Protein AF-A0A522A4G6-F1 (afdb_monomer)

Mean predicted aligned error: 4.57 Å

Sequence (157 aa):
MDLDTSPMSDEVCRAIAAAETGYVEAPAGCGKTESIVRTVGAFCEKPQLVLTHTHAGVDALRQRFRDRQIPARKYHVDTIAGWAWGWVRKYPINASYGGSIDIAEWNDVYGAFATLLGRDFVRQGVVNSYSGAIVDEYQDCTVPMHRMIVQLKSILP

Structure (mmCIF, N/CA/C/O backbone):
data_AF-A0A522A4G6-F1
#
_entry.id   AF-A0A522A4G6-F1
#
loop_
_atom_site.group_PDB
_atom_site.id
_atom_site.type_symbol
_atom_site.label_atom_id
_atom_site.label_alt_id
_atom_site.label_comp_id
_atom_site.label_asym_id
_atom_site.label_entity_id
_atom_site.label_seq_id
_atom_site.pdbx_PDB_ins_code
_atom_site.Cartn_x
_atom_site.Cartn_y
_atom_site.Cartn_z
_atom_site.occupancy
_atom_site.B_iso_or_equiv
_atom_site.auth_seq_id
_atom_site.auth_comp_id
_atom_site.auth_asym_id
_atom_site.auth_atom_id
_atom_site.pdbx_PDB_model_num
ATOM 1 N N . MET A 1 1 ? -24.337 29.236 3.733 1.00 35.47 1 MET A N 1
ATOM 2 C CA . MET A 1 1 ? -24.095 28.166 2.744 1.00 35.47 1 MET A CA 1
ATOM 3 C C . MET A 1 1 ? -22.997 27.330 3.357 1.00 35.47 1 MET A C 1
ATOM 5 O O . MET A 1 1 ? -21.826 27.557 3.087 1.00 35.47 1 MET A O 1
ATOM 9 N N . ASP A 1 2 ? -23.388 26.515 4.330 1.00 34.28 2 ASP A N 1
ATOM 10 C CA . ASP A 1 2 ? -22.452 25.722 5.112 1.00 34.28 2 ASP A CA 1
ATOM 11 C C . ASP A 1 2 ? -22.050 24.527 4.258 1.00 34.28 2 ASP A C 1
ATOM 13 O O . ASP A 1 2 ? -22.884 23.701 3.889 1.00 34.28 2 ASP A O 1
ATOM 17 N N . LEU A 1 3 ? -20.780 24.506 3.860 1.00 37.38 3 LEU A N 1
ATOM 18 C CA . LEU A 1 3 ? -20.152 23.305 3.339 1.00 37.38 3 LEU A CA 1
ATOM 19 C C . LEU A 1 3 ? -20.201 22.292 4.478 1.00 37.38 3 LEU A C 1
ATOM 21 O O . LEU A 1 3 ? -19.604 22.517 5.528 1.00 37.38 3 LEU A O 1
ATOM 25 N N . ASP A 1 4 ? -20.970 21.230 4.279 1.00 39.84 4 ASP A N 1
ATOM 26 C CA . ASP A 1 4 ? -21.072 20.097 5.184 1.00 39.84 4 ASP A CA 1
ATOM 27 C C . ASP A 1 4 ? -19.678 19.472 5.369 1.00 39.84 4 ASP A C 1
ATOM 29 O O . ASP A 1 4 ? -19.219 18.652 4.578 1.00 39.84 4 ASP A O 1
ATOM 33 N N . THR A 1 5 ? -18.953 19.933 6.389 1.00 43.25 5 THR A N 1
ATOM 34 C CA . THR A 1 5 ? -17.689 19.352 6.851 1.00 43.25 5 THR A CA 1
ATOM 35 C C . THR A 1 5 ? -17.943 18.310 7.937 1.00 43.25 5 THR A C 1
ATOM 37 O O . THR A 1 5 ? -17.137 18.174 8.862 1.00 43.25 5 THR A O 1
ATOM 40 N N . SER A 1 6 ? -19.074 17.599 7.883 1.00 50.06 6 SER A N 1
ATOM 41 C CA . SER A 1 6 ? -19.282 16.444 8.745 1.00 50.06 6 SER A CA 1
ATOM 42 C C . SER A 1 6 ? -18.186 15.408 8.456 1.00 50.06 6 SER A C 1
ATOM 44 O O . SER A 1 6 ? -17.941 15.081 7.289 1.00 50.06 6 SER A O 1
ATOM 46 N N . PRO A 1 7 ? -17.464 14.912 9.478 1.00 57.03 7 PRO A N 1
ATOM 47 C CA . PRO A 1 7 ? -16.511 13.831 9.284 1.00 57.03 7 PRO A CA 1
ATOM 48 C C . PRO A 1 7 ? -17.228 12.647 8.631 1.00 57.03 7 PRO A C 1
ATOM 50 O O . PRO A 1 7 ? -18.349 12.311 9.015 1.00 57.03 7 PRO A O 1
ATOM 53 N N . MET A 1 8 ? -16.574 12.027 7.646 1.00 67.62 8 MET A N 1
ATOM 54 C CA . MET A 1 8 ? -17.100 10.863 6.932 1.00 67.62 8 MET A CA 1
ATOM 55 C C . MET A 1 8 ? -17.718 9.854 7.916 1.00 67.62 8 MET A C 1
ATOM 57 O O . MET A 1 8 ? -17.074 9.464 8.896 1.00 67.62 8 MET A O 1
ATOM 61 N N . SER A 1 9 ? -18.973 9.463 7.678 1.00 81.88 9 SER A N 1
ATOM 62 C CA . SER A 1 9 ? -19.757 8.706 8.657 1.00 81.88 9 SER A CA 1
ATOM 63 C C . SER A 1 9 ? -19.192 7.301 8.914 1.00 81.88 9 SER A C 1
ATOM 65 O O . SER A 1 9 ? -18.497 6.705 8.084 1.00 81.88 9 SER A O 1
ATOM 67 N N . ASP A 1 10 ? -19.533 6.726 10.071 1.00 87.50 10 ASP A N 1
ATOM 68 C CA . ASP A 1 10 ? -19.189 5.339 10.423 1.00 87.50 10 ASP A CA 1
ATOM 69 C C . ASP A 1 10 ? -19.744 4.325 9.416 1.00 87.50 10 ASP A C 1
ATOM 71 O O . ASP A 1 10 ? -19.174 3.249 9.242 1.00 87.50 10 ASP A O 1
ATOM 75 N N . GLU A 1 11 ? -20.833 4.675 8.733 1.00 88.69 11 GLU A N 1
ATOM 76 C CA . GLU A 1 11 ? -21.412 3.879 7.656 1.00 88.69 11 GLU A CA 1
ATOM 77 C C . GLU A 1 11 ? -20.454 3.768 6.468 1.00 88.69 11 GLU A C 1
ATOM 79 O O . GLU A 1 11 ? -20.200 2.659 6.000 1.00 88.69 11 GLU A O 1
ATOM 84 N N . VAL A 1 12 ? -19.835 4.878 6.048 1.00 89.56 12 VAL A N 1
ATOM 85 C CA . VAL A 1 12 ? -18.826 4.861 4.981 1.00 89.56 12 VAL A CA 1
ATOM 86 C C . VAL A 1 12 ? -17.606 4.053 5.411 1.00 89.56 12 VAL A C 1
ATOM 88 O O . VAL A 1 12 ? -17.145 3.203 4.658 1.00 89.56 12 VAL A O 1
ATOM 91 N N . CYS A 1 13 ? -17.103 4.246 6.633 1.00 93.19 13 CYS A N 1
ATOM 92 C CA . CYS A 1 13 ? -15.950 3.482 7.124 1.00 93.19 13 CYS A CA 1
ATOM 93 C C . CYS A 1 13 ? -16.235 1.970 7.172 1.00 93.19 13 CYS A C 1
ATOM 95 O O . CYS A 1 13 ? -15.386 1.153 6.820 1.00 93.19 13 CYS A O 1
ATOM 97 N N . ARG A 1 14 ? -17.449 1.584 7.578 1.00 93.88 14 ARG A N 1
ATOM 98 C CA . ARG A 1 14 ? -17.893 0.187 7.554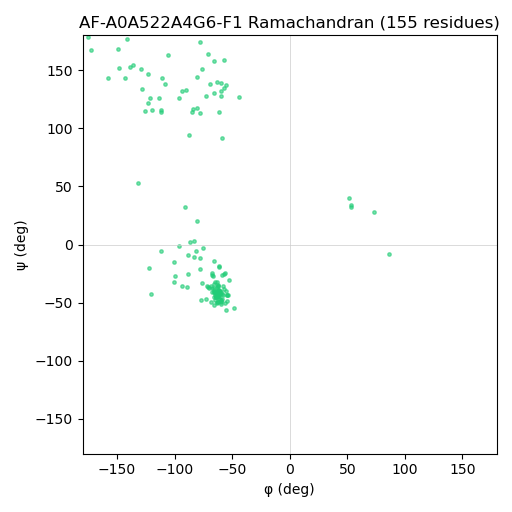 1.00 93.88 14 ARG A CA 1
ATOM 99 C C . ARG A 1 14 ? -18.007 -0.342 6.125 1.00 93.88 14 ARG A C 1
ATOM 101 O O . ARG A 1 14 ? -17.607 -1.476 5.882 1.00 93.88 14 ARG A O 1
ATOM 108 N N . ALA A 1 15 ? -18.519 0.466 5.198 1.00 93.81 15 ALA A N 1
ATOM 109 C CA . ALA A 1 15 ? -18.600 0.106 3.788 1.00 93.81 15 ALA A CA 1
ATOM 110 C C . ALA A 1 15 ? -17.205 -0.106 3.182 1.00 93.81 15 ALA A C 1
ATOM 112 O O . ALA A 1 15 ? -17.001 -1.113 2.516 1.00 93.81 15 ALA A O 1
ATOM 113 N N . ILE A 1 16 ? -16.229 0.763 3.482 1.00 93.81 16 ILE A N 1
ATOM 114 C CA . ILE A 1 16 ? -14.833 0.584 3.045 1.00 93.81 16 ILE A CA 1
ATOM 115 C C . ILE A 1 16 ? -14.274 -0.742 3.576 1.00 93.81 16 ILE A C 1
ATOM 117 O O . ILE A 1 16 ? -13.688 -1.497 2.812 1.00 93.81 16 ILE A O 1
ATOM 121 N N . ALA A 1 17 ? -14.473 -1.055 4.861 1.00 94.81 17 ALA A N 1
ATOM 122 C CA . ALA A 1 17 ? -13.947 -2.287 5.458 1.00 94.81 17 ALA A CA 1
ATOM 123 C C . ALA A 1 17 ? -14.591 -3.578 4.917 1.00 94.81 17 ALA A C 1
ATOM 125 O O . ALA A 1 17 ? -13.985 -4.642 5.021 1.00 94.81 17 ALA A O 1
ATOM 126 N N . ALA A 1 18 ? -15.822 -3.499 4.402 1.00 94.31 18 ALA A N 1
ATOM 127 C CA . ALA A 1 18 ? -16.583 -4.647 3.911 1.00 94.31 18 ALA A CA 1
ATOM 128 C C . ALA A 1 18 ? -16.560 -4.796 2.381 1.00 94.31 18 ALA A C 1
ATOM 130 O O . ALA A 1 18 ? -16.962 -5.839 1.868 1.00 94.31 18 ALA A O 1
ATOM 131 N N . ALA A 1 19 ? -16.152 -3.759 1.650 1.00 94.00 19 ALA A N 1
ATOM 132 C CA . ALA A 1 19 ? -16.131 -3.780 0.198 1.00 94.00 19 ALA A CA 1
ATOM 133 C C . ALA A 1 19 ? -15.051 -4.736 -0.315 1.00 94.00 19 ALA A C 1
ATOM 135 O O . ALA A 1 19 ? -13.922 -4.724 0.166 1.00 94.00 19 ALA A O 1
ATOM 136 N N . GLU A 1 20 ? -15.377 -5.515 -1.349 1.00 93.38 20 GLU A N 1
ATOM 137 C CA . GLU A 1 20 ? -14.342 -6.230 -2.099 1.00 93.38 20 GLU A CA 1
ATOM 138 C C . GLU A 1 20 ? -13.507 -5.265 -2.934 1.00 93.38 20 GLU A C 1
ATOM 140 O O . GLU A 1 20 ? -12.326 -5.491 -3.129 1.00 93.38 20 GLU A O 1
ATOM 145 N N . THR A 1 21 ? -14.133 -4.224 -3.494 1.00 92.50 21 THR A N 1
ATOM 146 C CA . THR A 1 21 ? -13.461 -3.184 -4.278 1.00 92.50 21 THR A CA 1
ATOM 147 C C . THR A 1 21 ? -14.333 -1.929 -4.282 1.00 92.50 21 THR A C 1
ATOM 149 O O . THR A 1 21 ? -15.557 -2.040 -4.381 1.00 92.50 21 THR A O 1
ATOM 152 N N . GLY A 1 22 ? -13.742 -0.738 -4.230 1.00 93.50 22 GLY A N 1
ATOM 153 C CA . GLY A 1 22 ? -14.502 0.510 -4.278 1.00 93.50 22 GLY A CA 1
ATOM 154 C C . GLY A 1 22 ? -13.609 1.742 -4.322 1.00 93.50 22 GLY A C 1
ATOM 155 O O . GLY A 1 22 ? -12.384 1.635 -4.292 1.00 93.50 22 GLY A O 1
ATOM 156 N N . TYR A 1 23 ? -14.230 2.914 -4.398 1.00 92.50 23 TYR A N 1
ATOM 157 C CA . TYR A 1 23 ? -13.544 4.192 -4.264 1.00 92.50 23 TYR A CA 1
ATOM 158 C C . TYR A 1 23 ? -14.384 5.142 -3.412 1.00 92.50 23 TYR A C 1
ATOM 160 O O . TYR A 1 23 ? -15.608 5.022 -3.351 1.00 92.50 23 TYR A O 1
ATOM 168 N N . VAL A 1 24 ? -13.712 6.075 -2.742 1.00 90.44 24 VAL A N 1
ATOM 169 C CA . VAL A 1 24 ? -14.351 7.124 -1.947 1.00 90.44 24 VAL A CA 1
ATOM 170 C C . VAL A 1 24 ? -13.832 8.462 -2.436 1.00 90.44 24 VAL A C 1
ATOM 172 O O . VAL A 1 24 ? -12.648 8.769 -2.304 1.00 90.44 24 VAL A O 1
ATOM 175 N N . GLU A 1 25 ? -14.732 9.261 -2.995 1.00 87.94 25 GLU A N 1
ATOM 176 C CA . GLU A 1 25 ? -14.456 10.643 -3.367 1.00 87.94 25 GLU A CA 1
ATOM 177 C C . GLU A 1 25 ? -14.921 11.572 -2.249 1.00 87.94 25 GLU A C 1
ATOM 179 O O . GLU A 1 25 ? -16.070 11.533 -1.815 1.00 87.94 25 GLU A O 1
ATOM 184 N N . ALA A 1 26 ? -14.009 12.418 -1.780 1.00 83.81 26 ALA A N 1
ATOM 185 C CA . ALA A 1 26 ? -14.315 13.480 -0.835 1.00 83.81 26 ALA A CA 1
ATOM 186 C C . ALA A 1 26 ? -13.476 14.720 -1.178 1.00 83.81 26 ALA A C 1
ATOM 188 O O . ALA A 1 26 ? -12.305 14.567 -1.557 1.00 83.81 26 ALA A O 1
ATOM 189 N N . PRO A 1 27 ? -14.025 15.937 -1.019 1.00 79.81 27 PRO A N 1
ATOM 190 C CA . PRO A 1 27 ? -13.261 17.166 -1.186 1.00 79.81 27 PRO A CA 1
ATOM 191 C C . PRO A 1 27 ? -12.037 17.225 -0.263 1.00 79.81 27 PRO A C 1
ATOM 193 O O . PRO A 1 27 ? -11.959 16.558 0.777 1.00 79.81 27 PRO A O 1
ATOM 196 N N . ALA A 1 28 ? -11.066 18.061 -0.631 1.00 75.00 28 ALA A N 1
ATOM 197 C CA . ALA A 1 28 ? -9.927 18.341 0.233 1.00 75.00 28 ALA A CA 1
ATOM 198 C C . ALA A 1 28 ? -10.409 18.875 1.594 1.00 75.00 28 ALA A C 1
ATOM 200 O O . ALA A 1 28 ? -11.289 19.729 1.664 1.00 75.00 28 ALA A O 1
ATOM 201 N N . GLY A 1 29 ? -9.834 18.357 2.681 1.00 75.00 29 GLY A N 1
ATOM 202 C CA . GLY A 1 29 ? -10.214 18.742 4.044 1.00 75.00 29 GLY A CA 1
ATOM 203 C C . GLY A 1 29 ? -11.393 17.967 4.648 1.00 75.00 29 GLY A C 1
ATOM 204 O O . GLY A 1 29 ? -11.586 18.050 5.855 1.00 75.00 29 GLY A O 1
ATOM 205 N N . CYS A 1 30 ? -12.110 17.127 3.891 1.00 72.50 30 CYS A N 1
ATOM 206 C CA . CYS A 1 30 ? -13.250 16.336 4.397 1.00 72.50 30 CYS A CA 1
ATOM 207 C C . CYS A 1 30 ? -12.855 15.051 5.158 1.00 72.50 30 CYS A C 1
ATOM 209 O O . CYS A 1 30 ? -13.645 14.121 5.288 1.00 72.50 30 CYS A O 1
ATOM 211 N N . GLY A 1 31 ? -11.616 14.958 5.651 1.00 79.81 31 GLY A N 1
ATOM 212 C CA . GLY A 1 31 ? -11.203 13.852 6.519 1.00 79.81 31 GLY A CA 1
ATOM 213 C C . GLY A 1 31 ? -11.013 12.496 5.826 1.00 79.81 31 GLY A C 1
ATOM 214 O O . GLY A 1 31 ? -11.143 11.473 6.494 1.00 79.81 31 GLY A O 1
ATOM 215 N N . LYS A 1 32 ? -10.659 12.445 4.530 1.00 86.88 32 LYS A N 1
ATOM 216 C CA . LYS A 1 32 ? -10.316 11.185 3.822 1.00 86.88 32 LYS A CA 1
ATOM 217 C C . LYS A 1 32 ? -9.314 10.342 4.614 1.00 86.88 32 LYS A C 1
ATOM 219 O O . LYS A 1 32 ? -9.609 9.214 4.998 1.00 86.88 32 LYS A O 1
ATOM 224 N N . THR A 1 33 ? -8.176 10.933 4.973 1.00 87.62 33 THR A N 1
ATOM 225 C CA . THR A 1 33 ? -7.147 10.232 5.746 1.00 87.62 33 THR A CA 1
ATOM 226 C C . THR A 1 33 ? -7.625 9.819 7.144 1.00 87.62 33 THR A C 1
ATOM 228 O O . THR A 1 33 ? -7.230 8.770 7.644 1.00 87.62 33 THR A O 1
ATOM 231 N N . GLU A 1 34 ? -8.507 10.602 7.773 1.00 90.12 34 GLU A N 1
ATOM 232 C CA . GLU A 1 34 ? -9.121 10.233 9.058 1.00 90.12 34 GLU A CA 1
ATOM 233 C C . GLU A 1 34 ? -10.061 9.029 8.908 1.00 90.12 34 GLU A C 1
ATOM 235 O O . GLU A 1 34 ? -10.078 8.135 9.753 1.00 90.12 34 GLU A O 1
ATOM 240 N N . SER A 1 35 ? -10.783 8.962 7.789 1.00 92.00 35 SER A N 1
ATOM 241 C CA . SER A 1 35 ? -11.665 7.847 7.437 1.00 92.00 35 SER A CA 1
ATOM 242 C C . SER A 1 35 ? -10.873 6.556 7.260 1.00 92.00 35 SER A C 1
ATOM 244 O O . SER A 1 35 ? -11.305 5.514 7.744 1.00 92.00 35 SER A O 1
ATOM 246 N N . ILE A 1 36 ? -9.683 6.616 6.650 1.00 95.50 36 ILE A N 1
ATOM 24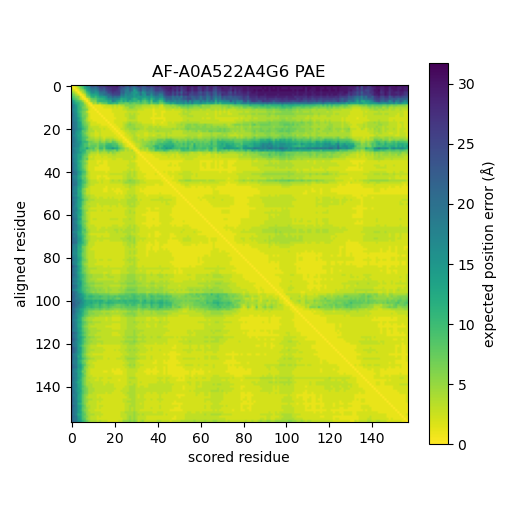7 C CA . ILE A 1 36 ? -8.769 5.465 6.545 1.00 95.50 36 ILE A CA 1
ATOM 248 C C . ILE A 1 36 ? -8.389 4.964 7.943 1.00 95.50 36 ILE A C 1
ATOM 250 O O . ILE A 1 36 ? -8.545 3.781 8.248 1.00 95.50 36 ILE A O 1
ATOM 254 N N . VAL A 1 37 ? -7.937 5.864 8.821 1.00 96.31 37 VAL A N 1
ATOM 255 C CA . VAL A 1 37 ? -7.503 5.508 10.182 1.00 96.31 37 VAL A CA 1
ATOM 256 C C . VAL A 1 37 ? -8.655 4.907 10.987 1.00 96.31 37 VAL A C 1
ATOM 258 O O . VAL A 1 37 ? -8.481 3.871 11.634 1.00 96.31 37 VAL A O 1
ATOM 261 N N . ARG A 1 38 ? -9.848 5.506 10.905 1.00 94.94 38 ARG A N 1
ATOM 262 C CA . ARG A 1 38 ? -11.066 4.998 11.547 1.00 94.94 38 ARG A CA 1
ATOM 263 C C . ARG A 1 38 ? -11.487 3.642 10.981 1.00 94.94 38 ARG A C 1
ATOM 265 O O . ARG A 1 38 ? -11.795 2.748 11.763 1.00 94.94 38 ARG A O 1
ATOM 272 N N . THR A 1 39 ? -11.454 3.467 9.661 1.00 96.50 39 THR A N 1
ATOM 273 C CA . THR A 1 39 ? -11.772 2.202 8.976 1.00 96.50 39 THR A CA 1
ATOM 274 C C . THR A 1 39 ? -10.903 1.066 9.501 1.00 96.50 39 THR A C 1
ATOM 276 O O . THR A 1 39 ? -11.402 0.087 10.058 1.00 96.50 39 THR A O 1
ATOM 279 N N . VAL A 1 40 ? -9.586 1.244 9.426 1.00 97.62 40 VAL A N 1
ATOM 280 C CA . VAL A 1 40 ? -8.604 0.258 9.891 1.00 97.62 40 VAL A CA 1
ATOM 281 C C . VAL A 1 40 ? -8.726 0.016 11.401 1.00 97.62 40 VAL A C 1
ATOM 283 O O . VAL A 1 40 ? -8.629 -1.116 11.883 1.00 97.62 40 VAL A O 1
ATOM 286 N N . GLY A 1 41 ? -8.933 1.080 12.175 1.00 97.00 41 GLY A N 1
ATOM 287 C CA . GLY A 1 41 ? -8.999 1.026 13.629 1.00 97.00 41 GLY A CA 1
ATOM 288 C C . GLY A 1 41 ? -10.232 0.300 14.158 1.00 97.00 41 GLY A C 1
ATOM 289 O O . GLY A 1 41 ? -10.092 -0.598 14.989 1.00 97.00 41 GLY A O 1
ATOM 290 N N . ALA A 1 42 ? -11.411 0.654 13.652 1.00 95.69 42 ALA A N 1
ATOM 291 C CA . ALA A 1 42 ? -12.693 0.224 14.201 1.00 95.69 42 ALA A CA 1
ATOM 292 C C . ALA A 1 42 ? -13.342 -0.947 13.449 1.00 95.69 42 ALA A C 1
ATOM 294 O O . ALA A 1 42 ? -14.097 -1.693 14.066 1.00 95.69 42 ALA A O 1
ATOM 295 N N . PHE A 1 43 ? -13.060 -1.125 12.152 1.00 96.62 43 PHE A N 1
ATOM 296 C CA . PHE A 1 43 ? -13.841 -2.035 11.302 1.00 96.62 43 PHE A CA 1
ATOM 297 C C . PHE A 1 43 ? -13.023 -3.145 10.627 1.00 96.62 43 PHE A C 1
ATOM 299 O O . PHE A 1 43 ? -13.588 -4.177 10.285 1.00 96.62 43 PHE A O 1
ATOM 306 N N . CYS A 1 44 ? -11.701 -3.005 10.498 1.00 96.44 44 CYS A N 1
ATOM 307 C CA . CYS A 1 44 ? -10.834 -4.094 10.028 1.00 96.44 44 CYS A CA 1
ATOM 308 C C . CYS A 1 44 ? -10.315 -4.942 11.199 1.00 96.44 44 CYS A C 1
ATOM 310 O O . CYS A 1 44 ? -9.780 -4.401 12.166 1.00 96.44 44 CYS A O 1
ATOM 312 N N . GLU A 1 45 ? -10.382 -6.270 11.121 1.00 93.25 45 GLU A N 1
ATOM 313 C CA . GLU A 1 45 ? -9.818 -7.151 12.164 1.00 93.25 45 GLU A CA 1
ATOM 314 C C . GLU A 1 45 ? -8.346 -7.508 11.916 1.00 93.25 45 GLU A C 1
ATOM 316 O O . GLU A 1 45 ? -7.541 -7.612 12.849 1.00 93.25 45 GLU A O 1
ATOM 321 N N . LYS A 1 46 ? -7.998 -7.681 10.639 1.00 95.94 46 LYS A N 1
ATOM 322 C CA . LYS A 1 46 ? -6.693 -8.128 10.146 1.00 95.94 46 LYS A CA 1
ATOM 323 C C . LYS A 1 46 ? -5.899 -6.962 9.531 1.00 95.94 46 LYS A C 1
ATOM 325 O O . LYS A 1 46 ? -6.485 -5.912 9.245 1.00 95.94 46 LYS A O 1
ATOM 330 N N . PRO A 1 47 ? -4.572 -7.113 9.346 1.00 98.19 47 PRO A N 1
ATOM 331 C CA . PRO A 1 47 ? -3.723 -6.025 8.875 1.00 98.19 47 PRO A CA 1
ATOM 332 C C . PRO A 1 47 ? -4.151 -5.495 7.500 1.00 98.19 47 PRO A C 1
ATOM 334 O O . PRO A 1 47 ? -4.480 -6.283 6.611 1.00 98.19 47 PRO A O 1
ATOM 337 N N . GLN A 1 48 ? -4.120 -4.173 7.328 1.00 98.62 48 GLN A N 1
ATOM 338 C CA . GLN A 1 48 ? -4.380 -3.491 6.056 1.00 98.62 48 GLN A CA 1
ATOM 339 C C . GLN A 1 48 ? -3.089 -2.909 5.478 1.00 98.62 48 GLN A C 1
ATOM 341 O O . GLN A 1 48 ? -2.292 -2.317 6.213 1.00 98.62 48 GLN A O 1
ATOM 346 N N . LEU A 1 49 ? -2.889 -3.045 4.168 1.00 98.75 49 LEU A N 1
ATOM 347 C CA . LEU A 1 49 ? -1.856 -2.310 3.445 1.00 98.75 49 LEU A CA 1
ATOM 348 C C . LEU A 1 49 ? -2.403 -0.927 3.076 1.00 98.75 49 LEU A C 1
ATOM 350 O O . LEU A 1 49 ? -3.360 -0.826 2.321 1.00 98.75 49 LEU A O 1
ATOM 354 N N . VAL A 1 50 ? -1.805 0.138 3.597 1.00 98.62 50 VAL A N 1
ATOM 355 C CA . VAL A 1 50 ? -2.196 1.521 3.308 1.00 98.62 50 VAL A CA 1
ATOM 356 C C . VAL A 1 50 ? -1.082 2.186 2.509 1.00 98.62 50 VAL A C 1
ATOM 358 O O . VAL A 1 50 ? 0.037 2.343 3.002 1.00 98.62 50 VAL A O 1
ATOM 361 N N . LEU A 1 51 ? -1.380 2.570 1.274 1.00 98.69 51 LEU A N 1
ATOM 362 C CA . LEU A 1 51 ? -0.422 3.176 0.355 1.00 98.69 51 LEU A CA 1
ATOM 363 C C . LEU A 1 51 ? -0.758 4.645 0.113 1.00 98.69 51 LEU A C 1
ATOM 365 O O . LEU A 1 51 ? -1.921 5.017 0.015 1.00 98.69 51 LEU A O 1
ATOM 369 N N . THR A 1 52 ? 0.270 5.476 -0.013 1.00 97.81 52 THR A N 1
ATOM 370 C CA . THR A 1 52 ? 0.151 6.894 -0.390 1.00 97.81 52 THR A CA 1
ATOM 371 C C . THR A 1 52 ? 1.300 7.293 -1.319 1.00 97.81 52 THR A C 1
ATOM 373 O O . THR A 1 52 ? 2.195 6.497 -1.604 1.00 97.81 52 THR A O 1
ATOM 376 N N . HIS A 1 53 ? 1.315 8.524 -1.817 1.00 96.94 53 HIS A N 1
ATOM 377 C CA . HIS A 1 53 ? 2.317 8.976 -2.783 1.00 96.94 53 HIS A CA 1
ATOM 378 C C . HIS A 1 53 ? 3.590 9.545 -2.147 1.00 96.94 53 HIS A C 1
ATOM 380 O O . HIS A 1 53 ? 4.650 9.512 -2.769 1.00 96.94 53 HIS A O 1
ATOM 386 N N . THR A 1 54 ? 3.522 10.058 -0.915 1.00 96.69 54 THR A N 1
ATOM 387 C CA . THR A 1 54 ? 4.627 10.830 -0.323 1.00 96.69 54 THR A CA 1
ATOM 388 C C . THR A 1 54 ? 5.026 10.326 1.057 1.00 96.69 54 THR A C 1
ATOM 390 O O . THR A 1 54 ? 4.203 9.820 1.819 1.00 96.69 54 THR A O 1
ATOM 393 N N . HIS A 1 55 ? 6.298 10.515 1.417 1.00 97.44 55 HIS A N 1
ATOM 394 C CA . HIS A 1 55 ? 6.775 10.215 2.770 1.00 97.44 55 HIS A CA 1
ATOM 395 C C . HIS A 1 55 ? 6.071 11.071 3.832 1.00 97.44 55 HIS A C 1
ATOM 397 O O . HIS A 1 55 ? 5.727 10.557 4.889 1.00 97.44 55 HIS A O 1
ATOM 403 N N . ALA A 1 56 ? 5.741 12.328 3.516 1.00 96.25 56 ALA A N 1
ATOM 404 C CA . ALA A 1 56 ? 4.928 13.169 4.393 1.00 96.25 56 ALA A CA 1
ATOM 405 C C . ALA A 1 56 ? 3.528 12.572 4.635 1.00 96.25 56 ALA A C 1
ATOM 407 O O . ALA A 1 56 ? 3.044 12.577 5.765 1.00 96.25 56 ALA A O 1
ATOM 408 N N . GLY A 1 57 ? 2.896 12.003 3.600 1.00 96.06 57 GLY A N 1
ATOM 409 C CA . GLY A 1 57 ? 1.636 11.266 3.730 1.00 96.06 57 GLY A CA 1
ATOM 410 C C . GLY A 1 57 ? 1.774 10.035 4.629 1.00 96.06 57 GLY A C 1
ATOM 411 O O . GLY A 1 57 ? 0.936 9.815 5.505 1.00 96.06 57 GLY A O 1
ATOM 412 N N . VAL A 1 58 ? 2.863 9.273 4.474 1.00 98.25 58 VAL A N 1
ATOM 413 C CA . VAL A 1 58 ? 3.180 8.119 5.335 1.00 98.25 58 VAL A CA 1
ATOM 414 C C . VAL A 1 58 ? 3.317 8.547 6.793 1.00 98.25 58 VAL A C 1
ATOM 416 O O . VAL A 1 58 ? 2.718 7.930 7.676 1.00 98.25 58 VAL A O 1
ATOM 419 N N . ASP A 1 59 ? 4.077 9.607 7.054 1.00 97.75 59 ASP A N 1
ATOM 420 C CA . ASP A 1 59 ? 4.313 10.105 8.407 1.00 97.75 59 ASP A CA 1
ATOM 421 C C . ASP A 1 59 ? 3.027 10.641 9.040 1.00 97.75 59 ASP A C 1
ATOM 423 O O . ASP A 1 59 ? 2.738 10.325 10.197 1.00 97.75 59 ASP A O 1
ATOM 427 N N . ALA A 1 60 ? 2.201 11.357 8.270 1.00 96.31 60 ALA A N 1
ATOM 428 C CA . ALA A 1 60 ? 0.900 11.845 8.714 1.00 96.31 60 ALA A CA 1
ATOM 429 C C . ALA A 1 60 ? -0.069 10.699 9.054 1.00 96.31 60 ALA A C 1
ATOM 431 O O . ALA A 1 60 ? -0.711 10.724 10.105 1.00 96.31 60 ALA A O 1
ATOM 432 N N . LEU A 1 61 ? -0.158 9.668 8.207 1.00 97.62 61 LEU A N 1
ATOM 433 C CA . LEU A 1 61 ? -0.952 8.463 8.472 1.00 97.62 61 LEU A CA 1
ATOM 434 C C . LEU A 1 61 ? -0.471 7.750 9.739 1.00 97.62 61 LEU A C 1
ATOM 436 O O . LEU A 1 61 ? -1.267 7.451 10.628 1.00 97.62 61 LEU A O 1
ATOM 440 N N . ARG A 1 62 ? 0.841 7.516 9.859 1.00 98.00 62 ARG A N 1
ATOM 441 C CA . ARG A 1 62 ? 1.436 6.859 11.032 1.00 98.00 62 ARG A CA 1
ATOM 442 C C . ARG A 1 62 ? 1.214 7.657 12.314 1.00 98.00 62 ARG A C 1
ATOM 444 O O . ARG A 1 62 ? 0.953 7.047 13.347 1.00 98.00 62 ARG A O 1
ATOM 451 N N . GLN A 1 63 ? 1.310 8.986 12.264 1.00 97.31 63 GLN A N 1
ATOM 452 C CA . GLN A 1 63 ? 1.019 9.849 13.408 1.00 97.31 63 GLN A CA 1
ATOM 453 C C . GLN A 1 63 ? -0.441 9.701 13.843 1.00 97.31 63 GLN A C 1
ATOM 455 O O . GLN A 1 63 ? -0.686 9.383 15.001 1.00 97.31 63 GLN A O 1
ATOM 460 N N . ARG A 1 64 ? -1.399 9.794 12.913 1.00 96.94 64 ARG A N 1
ATOM 461 C CA . ARG A 1 64 ? -2.828 9.629 13.229 1.00 96.94 64 ARG A CA 1
ATOM 462 C C . ARG A 1 64 ? -3.158 8.246 13.787 1.00 96.94 64 ARG A C 1
ATOM 464 O O . ARG A 1 64 ? -3.923 8.142 14.742 1.00 96.94 64 ARG A O 1
ATOM 471 N N . PHE A 1 65 ? -2.557 7.183 13.248 1.00 97.88 65 PHE A N 1
ATOM 472 C CA . PHE A 1 65 ? -2.705 5.842 13.818 1.00 97.88 65 PHE A CA 1
ATOM 473 C C . PHE A 1 65 ? -2.225 5.771 15.273 1.00 97.88 65 PHE A C 1
ATOM 475 O O . PHE A 1 65 ? -2.909 5.173 16.104 1.00 97.88 65 PHE A O 1
ATOM 482 N N . ARG A 1 66 ? -1.084 6.401 15.594 1.00 97.56 66 ARG A N 1
ATOM 483 C CA . ARG A 1 66 ? -0.566 6.480 16.971 1.00 97.56 66 ARG A CA 1
ATOM 484 C C . ARG A 1 66 ? -1.471 7.303 17.879 1.00 97.56 66 ARG A C 1
ATOM 486 O O . ARG A 1 66 ? -1.772 6.847 18.977 1.00 97.56 66 ARG A O 1
ATOM 493 N N . ASP A 1 67 ? -1.932 8.461 17.416 1.00 96.81 67 ASP A N 1
ATOM 494 C CA . ASP A 1 67 ? -2.808 9.352 18.186 1.00 96.81 67 ASP A CA 1
ATOM 495 C C . ASP A 1 67 ? -4.140 8.672 18.528 1.00 96.81 67 ASP A C 1
ATOM 497 O O . ASP A 1 67 ? -4.671 8.831 19.625 1.00 96.81 67 ASP A O 1
ATOM 501 N N . ARG A 1 68 ? -4.648 7.839 17.613 1.00 95.50 68 ARG A N 1
ATOM 502 C CA . ARG A 1 68 ? -5.834 6.992 17.808 1.00 95.50 68 ARG A CA 1
ATOM 503 C C . ARG A 1 68 ? -5.538 5.673 18.531 1.00 95.50 68 ARG A C 1
ATOM 505 O O . ARG A 1 68 ? -6.443 4.857 18.680 1.00 95.50 68 ARG A O 1
ATOM 512 N N . GLN A 1 69 ? -4.295 5.452 18.963 1.00 97.38 69 GLN A N 1
ATOM 513 C CA . GLN A 1 69 ? -3.833 4.247 19.660 1.00 97.38 69 GLN A CA 1
ATOM 514 C C . GLN A 1 69 ? -4.148 2.943 18.908 1.00 97.38 69 GLN A C 1
ATOM 516 O O . GLN A 1 69 ? -4.374 1.891 19.512 1.00 97.38 69 GLN A O 1
ATOM 521 N N . ILE A 1 70 ? -4.153 2.990 17.574 1.00 97.62 70 ILE A N 1
ATOM 522 C CA . ILE A 1 70 ? -4.387 1.808 16.750 1.00 97.62 70 ILE A CA 1
ATOM 523 C C . ILE A 1 70 ? -3.144 0.913 16.817 1.00 97.62 70 ILE A C 1
ATOM 525 O O . ILE A 1 70 ? -2.037 1.388 16.550 1.00 97.62 70 ILE A O 1
ATOM 529 N N . PRO A 1 71 ? -3.279 -0.387 17.144 1.00 97.31 71 PRO A N 1
ATOM 530 C CA . PRO A 1 71 ? -2.128 -1.273 17.230 1.00 97.31 71 PRO A CA 1
ATOM 531 C C . PRO A 1 71 ? -1.384 -1.357 15.897 1.00 97.31 71 PRO A C 1
ATOM 533 O O . PRO A 1 71 ? -1.995 -1.645 14.869 1.00 97.31 71 PRO A O 1
ATOM 536 N N . ALA A 1 72 ? -0.055 -1.218 15.925 1.00 96.44 72 ALA A N 1
ATOM 537 C CA . ALA A 1 72 ? 0.788 -1.273 14.725 1.00 96.44 72 ALA A 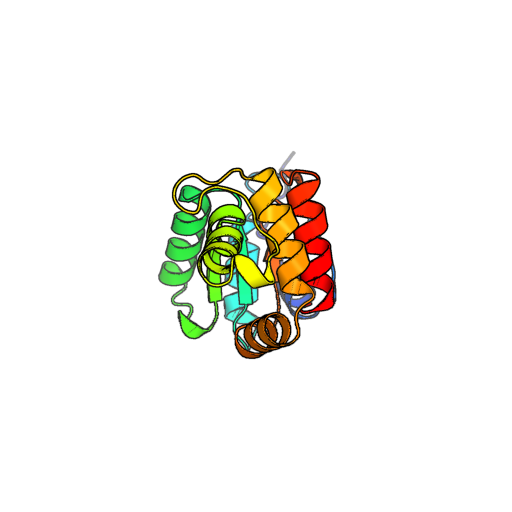CA 1
ATOM 538 C C . ALA A 1 72 ? 0.623 -2.576 13.919 1.00 96.44 72 ALA A C 1
ATOM 540 O O . ALA A 1 72 ? 0.814 -2.587 12.712 1.00 96.44 72 ALA A O 1
ATOM 541 N N . ARG A 1 73 ? 0.193 -3.674 14.560 1.00 96.75 73 ARG A N 1
ATOM 542 C CA . ARG A 1 73 ? -0.137 -4.935 13.875 1.00 96.75 73 ARG A CA 1
ATOM 543 C C . ARG A 1 73 ? -1.347 -4.845 12.936 1.00 96.75 73 ARG A C 1
ATOM 545 O O . ARG A 1 73 ? -1.573 -5.783 12.188 1.00 96.75 73 ARG A O 1
ATOM 552 N N . LYS A 1 74 ? -2.170 -3.791 13.008 1.00 98.06 74 LYS A N 1
ATOM 553 C CA . LYS A 1 74 ? -3.376 -3.633 12.173 1.00 98.06 74 LYS A CA 1
ATOM 554 C C . LYS A 1 74 ? -3.102 -2.937 10.842 1.00 98.06 74 LYS A C 1
ATOM 556 O O . LYS A 1 74 ? -3.993 -2.906 9.999 1.00 98.06 74 LYS A O 1
ATOM 561 N N . TYR A 1 75 ? -1.909 -2.387 10.632 1.00 98.50 75 TYR A N 1
ATOM 562 C CA . TYR A 1 75 ? -1.610 -1.651 9.412 1.00 98.50 75 TYR A CA 1
ATOM 563 C C . TYR A 1 75 ? -0.150 -1.766 8.994 1.00 98.50 75 TYR A C 1
ATOM 565 O O . TYR A 1 75 ? 0.761 -1.869 9.810 1.00 98.50 75 TYR A O 1
ATOM 573 N N . HIS A 1 76 ? 0.069 -1.648 7.695 1.00 98.69 76 HIS A N 1
ATOM 574 C CA . HIS A 1 76 ? 1.355 -1.325 7.106 1.00 98.69 76 HIS A CA 1
ATOM 575 C C . HIS A 1 76 ? 1.161 -0.073 6.262 1.00 98.69 76 HIS A C 1
ATOM 577 O O . HIS A 1 76 ? 0.329 -0.079 5.365 1.00 98.69 76 HIS A O 1
ATOM 583 N N . VAL A 1 77 ? 1.910 0.990 6.552 1.00 98.62 77 VAL A N 1
ATOM 584 C CA . VAL A 1 77 ? 1.835 2.251 5.799 1.00 98.62 77 VAL A CA 1
ATOM 585 C C . VAL A 1 77 ? 3.151 2.470 5.072 1.00 98.62 77 VAL A C 1
ATOM 587 O O . VAL A 1 77 ? 4.198 2.487 5.730 1.00 98.62 77 VAL A O 1
ATOM 590 N N . ASP A 1 78 ? 3.089 2.682 3.762 1.00 98.69 78 ASP A N 1
ATOM 591 C CA . ASP A 1 78 ? 4.250 2.977 2.920 1.00 98.69 78 ASP A CA 1
ATOM 592 C C . ASP A 1 78 ? 3.867 3.873 1.732 1.00 98.69 78 ASP A C 1
ATOM 594 O O . ASP A 1 78 ? 2.685 4.090 1.446 1.00 98.69 78 ASP A O 1
ATOM 598 N N . THR A 1 79 ? 4.864 4.410 1.031 1.00 98.62 79 THR A N 1
ATOM 599 C CA . THR A 1 79 ? 4.614 5.011 -0.276 1.00 98.62 79 THR A CA 1
ATOM 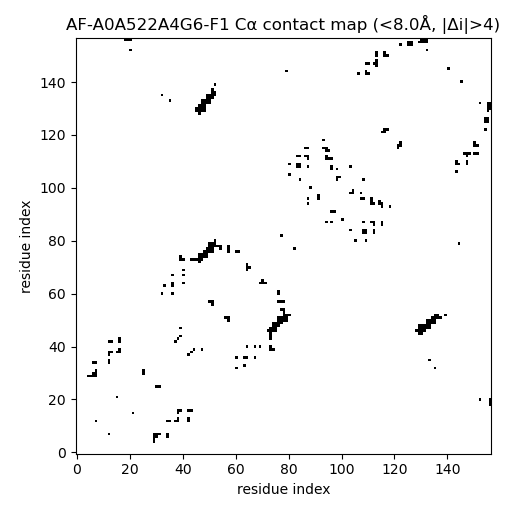600 C C . THR A 1 79 ? 4.432 3.915 -1.323 1.00 98.62 79 THR A C 1
ATOM 602 O O . THR A 1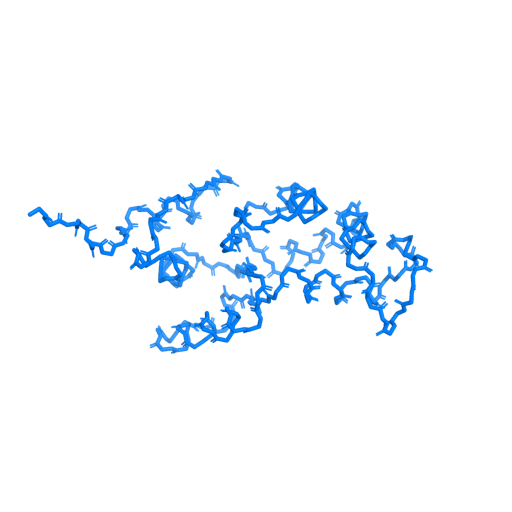 79 ? 5.032 2.845 -1.228 1.00 98.62 79 THR A O 1
ATOM 605 N N . ILE A 1 80 ? 3.649 4.184 -2.370 1.00 98.56 80 ILE A N 1
ATOM 606 C CA . ILE A 1 80 ? 3.506 3.283 -3.528 1.00 98.56 80 ILE A CA 1
ATOM 607 C C . ILE A 1 80 ? 4.893 2.959 -4.114 1.00 98.56 80 ILE A C 1
ATOM 609 O O . ILE A 1 80 ? 5.202 1.806 -4.411 1.00 98.56 80 ILE A O 1
ATOM 613 N N . ALA A 1 81 ? 5.747 3.981 -4.232 1.00 97.94 81 ALA A N 1
ATOM 614 C CA . ALA A 1 81 ? 7.123 3.862 -4.705 1.00 97.94 81 ALA A CA 1
ATOM 615 C C . ALA A 1 81 ? 7.995 2.994 -3.782 1.00 97.94 81 ALA A C 1
ATOM 617 O O . ALA A 1 81 ? 8.654 2.070 -4.254 1.00 97.94 81 ALA A O 1
ATOM 618 N N . GLY A 1 82 ? 7.981 3.271 -2.476 1.00 98.12 82 GLY A N 1
ATOM 619 C CA . GLY A 1 82 ? 8.775 2.562 -1.473 1.00 98.12 82 GLY A CA 1
ATOM 620 C C . GLY A 1 82 ? 8.398 1.089 -1.379 1.00 98.12 82 GLY A C 1
ATOM 621 O O . GLY A 1 82 ? 9.278 0.226 -1.428 1.00 98.12 82 GLY A O 1
ATOM 622 N N . TRP A 1 83 ? 7.095 0.803 -1.366 1.00 98.38 83 TRP A N 1
ATOM 623 C CA . TRP A 1 83 ? 6.585 -0.560 -1.296 1.00 98.38 83 TRP A CA 1
ATOM 624 C C . TRP A 1 83 ? 6.986 -1.369 -2.533 1.00 98.38 83 TRP A C 1
ATOM 626 O O . TRP A 1 83 ? 7.569 -2.448 -2.404 1.00 98.38 83 TRP A O 1
ATOM 636 N N . ALA A 1 84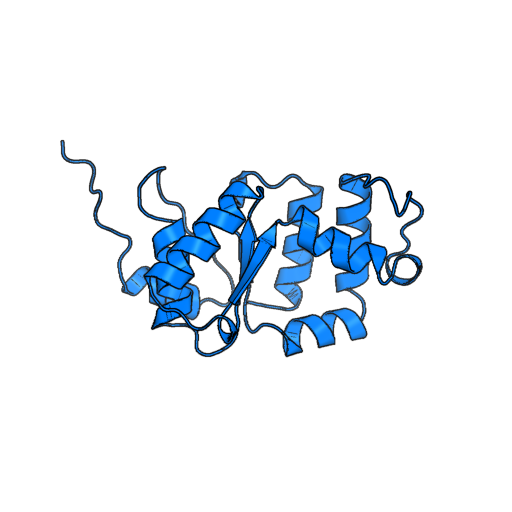 ? 6.767 -0.820 -3.733 1.00 98.25 84 ALA A N 1
ATOM 637 C CA . ALA A 1 84 ? 7.160 -1.467 -4.983 1.00 98.25 84 ALA A CA 1
ATOM 638 C C . ALA A 1 84 ? 8.672 -1.703 -5.059 1.00 98.25 84 ALA A C 1
ATOM 640 O O . ALA A 1 84 ? 9.136 -2.809 -5.356 1.00 98.25 84 ALA A O 1
ATOM 641 N N . TRP A 1 85 ? 9.456 -0.676 -4.733 1.00 97.69 85 TRP A N 1
ATOM 642 C CA . TRP A 1 85 ? 10.906 -0.741 -4.817 1.00 97.69 85 TRP A CA 1
ATOM 643 C C . TRP A 1 85 ? 11.510 -1.740 -3.832 1.00 97.69 85 TRP A C 1
ATOM 645 O O . TRP A 1 85 ? 12.430 -2.482 -4.179 1.00 97.69 85 TRP A O 1
ATOM 655 N N . GLY A 1 86 ? 10.946 -1.831 -2.625 1.00 96.81 86 GLY A N 1
ATOM 656 C CA . GLY A 1 86 ? 11.351 -2.808 -1.620 1.00 96.81 86 GLY A CA 1
ATOM 657 C C . GLY A 1 86 ? 11.229 -4.257 -2.100 1.00 96.81 86 GLY A C 1
ATOM 658 O O . GLY A 1 86 ? 12.085 -5.078 -1.766 1.00 96.81 86 GLY A O 1
ATOM 659 N N . TRP A 1 87 ? 10.212 -4.580 -2.903 1.00 97.50 87 TRP A N 1
ATOM 660 C CA . TRP A 1 87 ? 10.054 -5.907 -3.505 1.00 97.50 87 TRP A CA 1
ATOM 661 C C . TRP A 1 87 ? 10.988 -6.129 -4.691 1.00 97.50 87 TRP A C 1
ATOM 663 O O . TRP A 1 87 ? 11.673 -7.152 -4.742 1.00 97.50 87 TRP A O 1
ATOM 673 N N . VAL A 1 88 ? 11.057 -5.169 -5.616 1.00 97.62 88 VAL A N 1
ATOM 674 C CA . VAL A 1 88 ? 11.887 -5.289 -6.825 1.00 97.62 88 VAL A CA 1
ATOM 675 C C . VAL A 1 88 ? 13.365 -5.445 -6.471 1.00 97.62 88 VAL A C 1
ATOM 677 O O . VAL A 1 88 ? 14.022 -6.319 -7.024 1.00 97.62 88 VAL A O 1
ATOM 680 N N . ARG A 1 89 ? 13.882 -4.698 -5.487 1.00 96.12 89 ARG A N 1
ATOM 681 C CA . ARG A 1 89 ? 15.277 -4.842 -5.030 1.00 96.12 89 ARG A CA 1
ATOM 682 C C . ARG A 1 89 ? 15.581 -6.192 -4.391 1.00 96.12 89 ARG A C 1
ATOM 684 O O . ARG A 1 89 ? 16.710 -6.661 -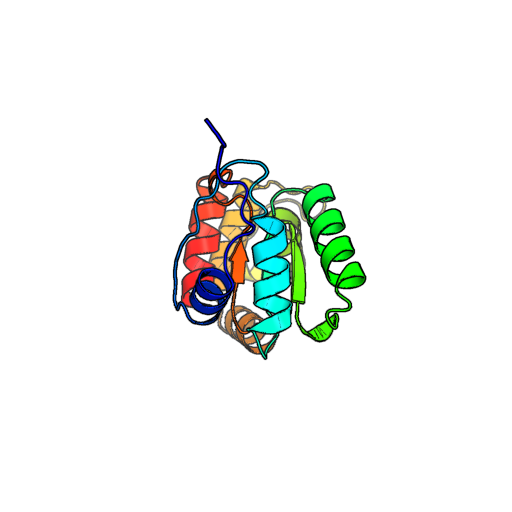4.485 1.00 96.12 89 ARG A O 1
ATOM 691 N N . LYS A 1 90 ? 14.605 -6.803 -3.713 1.00 95.62 90 LYS A N 1
ATOM 692 C CA . LYS A 1 90 ? 14.781 -8.121 -3.081 1.00 95.62 90 LYS A CA 1
ATOM 693 C C . LYS A 1 90 ? 14.746 -9.252 -4.104 1.00 95.62 90 LYS A C 1
ATOM 695 O O . LYS A 1 90 ? 15.440 -10.246 -3.920 1.00 95.62 90 LYS A O 1
ATOM 700 N N . TYR A 1 91 ? 13.957 -9.101 -5.169 1.00 96.50 91 TYR A N 1
ATOM 701 C CA . TYR A 1 91 ? 13.726 -10.147 -6.167 1.00 96.50 91 TYR A CA 1
ATOM 702 C C . TYR A 1 91 ? 13.876 -9.642 -7.616 1.00 96.50 91 TYR A C 1
ATOM 704 O O . TYR A 1 91 ? 12.976 -9.863 -8.431 1.00 96.50 91 TYR A O 1
ATOM 712 N N . PRO A 1 92 ? 14.999 -8.993 -7.984 1.00 95.50 92 PRO A N 1
ATOM 713 C CA . PRO A 1 92 ? 15.129 -8.313 -9.277 1.00 95.50 92 PRO A CA 1
ATOM 714 C C . PRO A 1 92 ? 15.040 -9.286 -10.460 1.00 95.50 92 PRO A C 1
ATOM 716 O O . PRO A 1 92 ? 14.403 -8.986 -11.468 1.00 95.50 92 PRO A O 1
ATOM 719 N N . ILE A 1 93 ? 15.586 -10.498 -10.303 1.00 96.12 93 ILE A N 1
ATOM 720 C CA . ILE A 1 93 ? 15.529 -11.559 -11.320 1.00 96.12 93 ILE A CA 1
ATOM 721 C C . ILE A 1 93 ? 14.079 -12.010 -11.552 1.00 96.12 93 ILE A C 1
ATOM 723 O O . ILE A 1 93 ? 13.621 -12.077 -12.691 1.00 96.12 93 ILE A O 1
ATOM 727 N N . ASN A 1 94 ? 13.323 -12.279 -10.481 1.00 97.25 94 ASN A N 1
ATOM 728 C CA . ASN A 1 94 ? 11.922 -12.705 -10.583 1.00 97.25 94 ASN A CA 1
ATOM 729 C C . ASN A 1 94 ? 11.007 -11.602 -11.136 1.00 97.25 94 ASN A C 1
ATOM 731 O O . ASN A 1 94 ? 9.975 -11.912 -11.740 1.00 97.25 94 ASN A O 1
ATOM 735 N N . ALA A 1 95 ? 11.395 -10.342 -10.921 1.00 95.94 95 ALA A N 1
ATOM 736 C CA . ALA A 1 95 ? 10.737 -9.151 -11.442 1.00 95.94 95 ALA A CA 1
ATOM 737 C C . ALA A 1 95 ? 11.059 -8.881 -12.916 1.00 95.94 95 ALA A C 1
ATOM 739 O O . ALA A 1 95 ? 10.436 -8.013 -13.519 1.00 95.94 95 ALA A O 1
ATOM 740 N N . SER A 1 96 ? 12.047 -9.592 -13.476 1.00 95.12 96 SER A N 1
ATOM 741 C CA . SER A 1 96 ? 12.632 -9.284 -14.784 1.00 95.12 96 SER A CA 1
ATOM 742 C C . SER A 1 96 ? 13.108 -7.826 -14.877 1.00 95.12 96 SER A C 1
ATOM 744 O O . SER A 1 96 ? 13.033 -7.202 -15.931 1.00 95.12 96 SER A O 1
ATOM 746 N N . TYR A 1 97 ? 13.591 -7.279 -13.757 1.00 96.06 97 TYR A N 1
ATOM 747 C CA . TYR A 1 97 ? 14.069 -5.906 -13.665 1.00 96.06 97 TYR A CA 1
ATOM 748 C C . TYR A 1 97 ? 15.529 -5.832 -14.113 1.00 96.06 97 TYR A C 1
ATOM 750 O O . TYR A 1 97 ? 16.412 -6.397 -13.468 1.00 96.06 97 TYR A O 1
ATOM 758 N N . GLY A 1 98 ? 15.768 -5.143 -15.229 1.00 92.31 98 GLY A N 1
ATOM 759 C CA . GLY A 1 98 ? 17.107 -4.917 -15.786 1.00 92.31 98 GLY A CA 1
ATOM 760 C C . GLY A 1 98 ? 17.738 -3.574 -15.404 1.00 92.31 98 GLY A C 1
ATOM 761 O O . GLY A 1 98 ? 18.849 -3.293 -15.843 1.00 92.31 98 GLY A O 1
ATOM 762 N N . GLY A 1 99 ? 17.034 -2.736 -14.635 1.00 90.44 99 G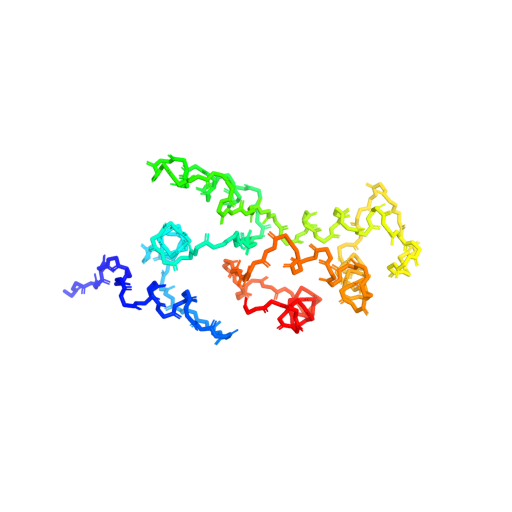LY A N 1
ATOM 763 C CA . GLY A 1 99 ? 17.521 -1.423 -14.212 1.00 90.44 99 GLY A CA 1
ATOM 764 C C . GLY A 1 99 ? 18.526 -1.489 -13.057 1.00 90.44 99 GLY A C 1
ATOM 765 O O . GLY A 1 99 ? 18.771 -2.543 -12.465 1.00 90.44 99 GLY A O 1
ATOM 766 N N . SER A 1 100 ? 19.094 -0.334 -12.701 1.00 90.50 100 SER A N 1
ATOM 767 C CA . SER A 1 100 ? 19.982 -0.213 -11.537 1.00 90.50 100 SER A CA 1
ATOM 768 C C . SER A 1 100 ? 19.234 -0.539 -10.243 1.00 90.50 100 SER A C 1
ATOM 770 O O . SER A 1 100 ? 18.093 -0.120 -10.071 1.00 90.50 100 SER A O 1
ATOM 772 N N . ILE A 1 101 ? 19.883 -1.259 -9.320 1.00 88.81 101 ILE A N 1
ATOM 773 C CA . ILE A 1 101 ? 19.355 -1.547 -7.971 1.00 88.81 101 ILE A CA 1
ATOM 774 C C . ILE A 1 101 ? 19.605 -0.417 -6.960 1.00 88.81 101 ILE A C 1
ATOM 776 O O . ILE A 1 101 ? 19.042 -0.443 -5.860 1.00 88.81 101 ILE A O 1
ATOM 780 N N . ASP A 1 102 ? 20.433 0.560 -7.336 1.00 87.31 102 ASP A N 1
ATOM 781 C CA . ASP A 1 102 ? 20.799 1.712 -6.506 1.00 87.31 102 ASP A CA 1
ATOM 782 C C . ASP A 1 102 ? 20.009 2.964 -6.896 1.00 87.31 102 ASP A C 1
ATOM 784 O O . ASP A 1 102 ? 19.669 3.779 -6.039 1.00 87.31 102 ASP A O 1
ATOM 788 N N . ILE A 1 103 ? 19.677 3.096 -8.183 1.00 88.56 103 ILE A N 1
ATOM 789 C CA . ILE A 1 103 ? 18.929 4.225 -8.741 1.00 88.56 103 ILE A CA 1
ATOM 790 C C . ILE A 1 103 ? 17.640 3.683 -9.353 1.00 88.56 103 ILE A C 1
ATOM 792 O O . ILE A 1 103 ? 17.673 2.890 -10.291 1.00 88.56 103 ILE A O 1
ATOM 796 N N . ALA A 1 104 ? 16.507 4.096 -8.789 1.00 89.19 104 ALA A N 1
ATOM 797 C CA . ALA A 1 104 ? 15.195 3.629 -9.211 1.00 89.19 104 ALA A CA 1
ATOM 798 C C . ALA A 1 104 ? 14.713 4.379 -10.458 1.00 89.19 104 ALA A C 1
ATOM 800 O O . ALA A 1 104 ? 14.424 5.574 -10.396 1.00 89.19 104 ALA A O 1
ATOM 801 N N . GLU A 1 105 ? 14.526 3.645 -11.553 1.00 92.19 105 GLU A N 1
ATOM 802 C CA . GLU A 1 105 ? 13.764 4.115 -12.710 1.00 92.19 105 GLU A CA 1
ATOM 803 C C . GLU A 1 105 ? 12.286 3.781 -12.489 1.00 92.19 105 GLU A C 1
ATOM 805 O O . GLU A 1 105 ? 11.834 2.661 -12.727 1.00 92.19 105 GLU A O 1
ATOM 810 N N . TRP A 1 106 ? 11.521 4.735 -11.954 1.00 94.19 106 TRP A N 1
ATOM 811 C CA . TRP A 1 106 ? 10.213 4.454 -11.346 1.00 94.19 106 TRP A CA 1
ATOM 812 C C . TRP A 1 106 ? 9.222 3.725 -12.258 1.00 94.19 106 TRP A C 1
ATOM 814 O O . TRP A 1 106 ? 8.537 2.812 -11.802 1.00 94.19 106 TRP A O 1
ATOM 824 N N . ASN A 1 107 ? 9.166 4.072 -13.545 1.00 93.75 107 ASN A N 1
ATOM 825 C CA . ASN A 1 107 ? 8.282 3.388 -14.493 1.00 93.75 107 ASN A CA 1
ATOM 826 C C . ASN A 1 107 ? 8.638 1.901 -14.642 1.00 93.75 107 ASN A C 1
ATOM 828 O O . ASN A 1 107 ? 7.739 1.055 -14.637 1.00 93.75 107 ASN A O 1
ATOM 832 N N . ASP A 1 108 ? 9.931 1.586 -14.702 1.00 95.06 108 ASP A N 1
ATOM 833 C CA . ASP A 1 108 ? 10.425 0.213 -14.794 1.00 95.06 108 ASP A CA 1
ATOM 834 C C . ASP A 1 108 ? 10.205 -0.531 -13.477 1.00 95.06 108 ASP A C 1
ATOM 836 O O . ASP A 1 108 ? 9.811 -1.695 -13.487 1.00 95.06 108 ASP A O 1
ATOM 840 N N . VAL A 1 109 ? 10.368 0.149 -12.337 1.00 97.62 109 VAL A N 1
ATOM 841 C CA . VAL A 1 109 ? 10.069 -0.413 -11.012 1.00 97.62 109 VAL A CA 1
ATOM 842 C C . VAL A 1 109 ? 8.602 -0.824 -10.907 1.00 97.62 109 VAL A C 1
ATOM 844 O O . VAL A 1 109 ? 8.316 -1.947 -10.492 1.00 97.62 109 VAL A O 1
ATOM 847 N N . TYR A 1 110 ? 7.660 0.034 -11.309 1.00 97.94 110 TYR A N 1
ATOM 848 C CA . TYR A 1 110 ? 6.234 -0.303 -11.257 1.00 97.94 110 TYR A CA 1
ATOM 849 C C . TYR A 1 110 ? 5.877 -1.450 -12.209 1.00 97.94 110 TYR A C 1
ATOM 851 O O . TYR A 1 110 ? 5.122 -2.346 -11.828 1.00 97.94 110 TYR A O 1
ATOM 859 N N . GLY A 1 111 ? 6.443 -1.471 -13.420 1.00 96.81 111 GLY A N 1
ATOM 860 C CA . GLY A 1 111 ? 6.249 -2.571 -14.371 1.00 96.81 111 GLY A CA 1
ATOM 861 C C . GLY A 1 111 ? 6.821 -3.903 -13.871 1.00 96.81 111 GLY A C 1
ATOM 862 O O . GLY A 1 111 ? 6.157 -4.943 -13.926 1.00 96.81 111 GLY A O 1
ATOM 863 N N . ALA A 1 112 ? 8.030 -3.871 -13.315 1.00 97.50 112 ALA A N 1
ATOM 864 C CA . ALA A 1 112 ? 8.687 -5.039 -12.745 1.00 97.50 112 ALA A CA 1
ATOM 865 C C . ALA A 1 112 ? 7.944 -5.560 -11.510 1.00 97.50 112 ALA A C 1
ATOM 867 O O . ALA A 1 112 ? 7.769 -6.768 -11.335 1.00 97.50 112 ALA A O 1
ATOM 868 N N . PHE A 1 113 ? 7.432 -4.664 -10.667 1.00 98.12 113 PHE A N 1
ATOM 869 C CA . PHE A 1 113 ? 6.659 -5.085 -9.511 1.00 98.12 113 PHE A CA 1
ATOM 870 C C . PHE A 1 113 ? 5.277 -5.632 -9.889 1.00 98.12 113 PHE A C 1
ATOM 872 O O . PHE A 1 113 ? 4.846 -6.629 -9.314 1.00 98.12 113 PHE A O 1
ATOM 879 N N . ALA A 1 114 ? 4.616 -5.081 -10.912 1.00 97.44 114 ALA A N 1
ATOM 880 C CA . ALA A 1 114 ? 3.409 -5.688 -11.476 1.00 97.44 114 ALA A CA 1
ATOM 881 C C . ALA A 1 114 ? 3.671 -7.132 -11.957 1.00 97.44 114 ALA A C 1
ATOM 883 O O . ALA A 1 114 ? 2.848 -8.015 -11.724 1.00 97.44 114 ALA A O 1
ATOM 884 N N . THR A 1 115 ? 4.847 -7.397 -12.540 1.00 96.62 115 THR A N 1
ATOM 885 C CA . THR A 1 115 ? 5.291 -8.760 -12.889 1.00 96.62 115 THR A CA 1
ATOM 886 C C . THR A 1 115 ? 5.489 -9.634 -11.646 1.00 96.62 115 THR A C 1
ATOM 888 O O . THR A 1 115 ? 5.054 -10.787 -11.627 1.00 96.62 115 THR A O 1
ATOM 891 N N . LEU A 1 116 ? 6.106 -9.101 -10.585 1.00 97.69 116 LEU A N 1
ATOM 892 C CA . LEU A 1 116 ? 6.276 -9.815 -9.313 1.00 97.69 116 LEU A CA 1
ATOM 893 C C . LEU A 1 116 ? 4.945 -10.185 -8.658 1.00 97.69 116 LEU A C 1
ATOM 895 O O . LEU A 1 116 ? 4.830 -11.294 -8.149 1.00 97.69 116 LEU A O 1
ATOM 899 N N . LEU A 1 117 ? 3.938 -9.311 -8.699 1.00 97.75 117 LEU A N 1
ATOM 900 C CA . LEU A 1 117 ? 2.597 -9.592 -8.169 1.00 97.75 117 LEU A CA 1
ATOM 901 C C . LEU A 1 117 ? 1.908 -10.771 -8.885 1.00 97.75 117 LEU A C 1
ATOM 903 O O . LEU A 1 117 ? 0.991 -11.379 -8.336 1.00 97.75 117 LEU A O 1
ATOM 907 N N . GLY A 1 118 ? 2.373 -11.150 -10.079 1.00 96.12 118 GLY A N 1
ATOM 908 C CA . GLY A 1 118 ? 1.957 -12.370 -10.773 1.00 96.12 118 GLY A CA 1
ATOM 909 C C . GLY A 1 118 ? 2.662 -13.651 -10.306 1.00 96.12 118 GLY A C 1
ATOM 910 O O . GLY A 1 118 ? 2.323 -14.729 -10.783 1.00 96.12 118 GLY A O 1
ATOM 911 N N . ARG A 1 119 ? 3.654 -13.575 -9.407 1.00 97.44 119 ARG A N 1
ATOM 912 C CA . ARG A 1 119 ? 4.416 -14.736 -8.915 1.00 97.44 119 ARG A CA 1
ATOM 913 C C . ARG A 1 119 ? 3.802 -15.292 -7.633 1.00 97.44 119 ARG A C 1
ATOM 915 O O . ARG A 1 119 ? 3.600 -14.549 -6.675 1.00 97.44 119 ARG A O 1
ATOM 922 N N . ASP A 1 120 ? 3.621 -16.609 -7.570 1.00 97.62 120 ASP A N 1
ATOM 923 C CA . ASP A 1 120 ? 2.946 -17.284 -6.449 1.00 97.62 120 ASP A CA 1
ATOM 924 C C . ASP A 1 120 ? 3.537 -16.950 -5.077 1.00 97.62 120 ASP A C 1
ATOM 926 O O . ASP A 1 120 ? 2.796 -16.659 -4.144 1.00 97.62 120 ASP A O 1
ATOM 930 N N . PHE A 1 121 ? 4.866 -16.917 -4.942 1.00 97.25 121 PHE A N 1
ATOM 931 C CA . PHE A 1 121 ? 5.497 -16.616 -3.652 1.00 97.25 121 PHE A CA 1
ATOM 932 C C . PHE A 1 121 ? 5.235 -15.174 -3.182 1.00 97.25 121 PHE A C 1
ATOM 934 O O . PHE A 1 121 ? 5.093 -14.936 -1.982 1.00 97.25 121 PHE A O 1
ATOM 941 N N . VAL A 1 122 ? 5.144 -14.215 -4.112 1.00 97.88 122 VAL A N 1
ATOM 942 C CA . VAL A 1 122 ? 4.821 -12.814 -3.799 1.00 97.88 122 VAL A CA 1
ATOM 943 C C . VAL A 1 122 ? 3.351 -12.713 -3.430 1.00 97.88 122 VAL A C 1
ATOM 945 O O . VAL A 1 122 ? 3.034 -12.141 -2.391 1.00 97.88 122 VAL A O 1
ATOM 948 N N . ARG A 1 123 ? 2.461 -13.330 -4.221 1.00 97.94 123 ARG A N 1
ATOM 949 C CA . ARG A 1 123 ? 1.022 -13.403 -3.922 1.00 97.94 123 ARG A CA 1
ATOM 950 C C . ARG A 1 123 ? 0.790 -13.988 -2.532 1.00 97.94 123 ARG A C 1
ATOM 952 O O . ARG A 1 123 ? 0.099 -13.372 -1.728 1.00 97.94 123 ARG A O 1
ATOM 959 N N . GLN A 1 124 ? 1.440 -15.111 -2.219 1.00 97.94 124 GLN A N 1
ATOM 960 C CA . GLN A 1 124 ? 1.338 -15.761 -0.916 1.00 97.94 124 GLN A CA 1
ATOM 961 C C . GLN A 1 124 ? 1.875 -14.873 0.213 1.00 97.94 124 GLN A C 1
ATOM 963 O O . GLN A 1 124 ? 1.258 -14.777 1.271 1.00 97.94 124 GLN A O 1
ATOM 968 N N . GLY A 1 125 ? 3.000 -14.188 -0.009 1.00 97.62 125 GLY A N 1
ATOM 969 C CA . GLY A 1 125 ? 3.546 -13.224 0.944 1.00 97.62 125 GLY A CA 1
ATOM 970 C C . GLY A 1 125 ? 2.582 -12.071 1.232 1.00 97.62 125 GLY A C 1
ATOM 971 O O . GLY A 1 125 ? 2.390 -11.711 2.392 1.00 97.62 125 GLY A O 1
ATOM 972 N N . VAL A 1 126 ? 1.934 -11.530 0.199 1.00 98.25 126 VAL A N 1
ATOM 973 C CA . VAL A 1 126 ? 0.956 -10.439 0.306 1.00 98.25 126 VAL A CA 1
ATOM 974 C C . VAL A 1 126 ? -0.292 -10.886 1.075 1.00 98.25 126 VAL A C 1
ATOM 976 O O . VAL A 1 126 ? -0.625 -10.241 2.067 1.00 98.25 126 VAL A O 1
ATOM 979 N N . VAL A 1 127 ? -0.931 -12.006 0.709 1.00 97.94 127 VAL A N 1
ATOM 980 C CA . VAL A 1 127 ? -2.146 -12.495 1.409 1.00 97.94 127 VAL A CA 1
ATOM 981 C C . VAL A 1 127 ? -1.872 -12.970 2.838 1.00 97.94 127 VAL A C 1
ATOM 983 O O . VAL A 1 127 ? -2.757 -12.928 3.688 1.00 97.94 127 VAL A O 1
ATOM 986 N N . ASN A 1 128 ? -0.643 -13.402 3.136 1.00 97.94 128 ASN A N 1
ATOM 987 C CA . ASN A 1 128 ? -0.242 -13.747 4.502 1.00 97.94 128 ASN A CA 1
ATOM 988 C C . ASN A 1 128 ? 0.066 -12.509 5.356 1.00 97.94 128 ASN A C 1
ATOM 990 O O . ASN A 1 128 ? 0.061 -12.601 6.583 1.00 97.94 128 ASN A O 1
ATOM 994 N N . SER A 1 129 ? 0.363 -11.372 4.723 1.00 97.94 129 SER A N 1
ATOM 995 C CA . SER A 1 129 ? 0.714 -10.126 5.412 1.00 97.94 129 SER A CA 1
ATOM 996 C C . SER A 1 129 ? -0.494 -9.220 5.622 1.00 97.94 129 SER A C 1
ATOM 998 O O . SER A 1 129 ? -0.574 -8.534 6.641 1.00 97.94 129 SER A O 1
ATOM 1000 N N . TYR A 1 130 ? -1.421 -9.201 4.665 1.00 98.50 130 TYR A N 1
ATOM 1001 C CA . TYR A 1 130 ? -2.513 -8.238 4.607 1.00 98.50 130 TYR A CA 1
ATOM 1002 C C . TYR A 1 130 ? -3.828 -8.921 4.253 1.00 98.50 130 TYR A C 1
ATOM 1004 O O . TYR A 1 130 ? -3.865 -9.958 3.601 1.00 98.50 130 TYR A O 1
ATOM 1012 N N . SER A 1 131 ? -4.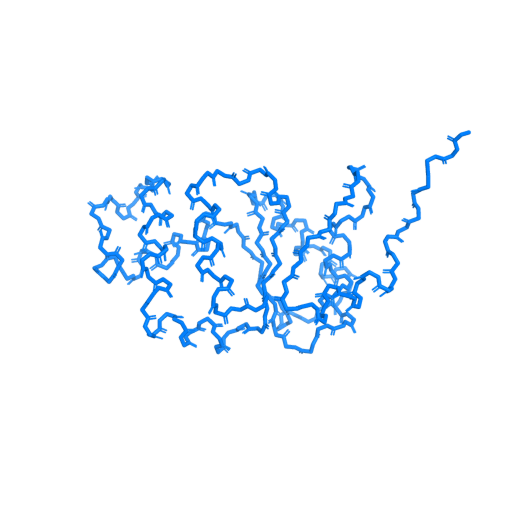919 -8.298 4.677 1.00 97.62 131 SER A N 1
ATOM 1013 C CA . SER A 1 131 ? -6.286 -8.740 4.381 1.00 97.62 131 SER A CA 1
ATOM 1014 C C . SER A 1 131 ? -7.052 -7.796 3.462 1.00 97.62 131 SER A C 1
ATOM 1016 O O . SER A 1 131 ? -8.158 -8.136 3.069 1.00 97.62 131 SER A O 1
ATOM 1018 N N . GLY A 1 132 ? -6.461 -6.649 3.132 1.00 98.19 132 GLY A N 1
ATOM 1019 C CA . GLY A 1 132 ? -6.998 -5.657 2.210 1.00 98.19 132 GLY A CA 1
ATOM 1020 C C . GLY A 1 132 ? -5.979 -4.553 1.936 1.00 98.19 132 GLY A C 1
ATOM 1021 O O . GLY A 1 132 ? -4.945 -4.465 2.622 1.00 98.19 132 GLY A O 1
ATOM 1022 N N . ALA A 1 133 ? -6.251 -3.743 0.917 1.00 98.31 133 ALA A N 1
ATOM 1023 C CA . ALA A 1 133 ? -5.429 -2.613 0.515 1.00 98.31 133 ALA A CA 1
ATOM 1024 C C . ALA A 1 133 ? -6.255 -1.324 0.377 1.00 98.31 133 ALA A C 1
ATOM 1026 O O . ALA A 1 133 ? -7.303 -1.288 -0.254 1.00 98.31 133 ALA A O 1
ATOM 1027 N N . ILE A 1 134 ? -5.740 -0.226 0.928 1.00 98.06 134 ILE A N 1
ATOM 1028 C CA . ILE A 1 134 ? -6.313 1.114 0.794 1.00 98.06 134 ILE A CA 1
ATOM 1029 C C . ILE A 1 134 ? -5.252 2.008 0.161 1.00 98.06 134 ILE A C 1
ATOM 1031 O O . ILE A 1 134 ? -4.134 2.098 0.668 1.00 98.06 134 ILE A O 1
ATOM 1035 N N . VAL A 1 135 ? -5.594 2.684 -0.934 1.00 97.50 135 VAL A N 1
ATOM 1036 C CA . VAL A 1 135 ? -4.692 3.632 -1.601 1.00 97.50 135 VAL A CA 1
ATOM 1037 C C . VAL A 1 135 ? -5.240 5.045 -1.440 1.00 97.50 135 VAL A C 1
ATOM 1039 O O . VAL A 1 135 ? -6.310 5.360 -1.954 1.00 97.50 135 VAL A O 1
ATOM 1042 N N . ASP A 1 136 ? -4.509 5.879 -0.704 1.00 95.69 136 ASP A N 1
ATOM 1043 C CA . ASP A 1 136 ? -4.822 7.294 -0.512 1.00 95.69 136 ASP A CA 1
ATOM 1044 C C . ASP A 1 136 ? -4.345 8.123 -1.712 1.00 95.69 136 ASP A C 1
ATOM 1046 O O . ASP A 1 136 ? -3.294 7.840 -2.291 1.00 95.69 136 ASP A O 1
ATOM 1050 N N . GLU A 1 137 ? -5.117 9.153 -2.058 1.00 92.69 137 GLU A N 1
ATOM 1051 C CA . GLU A 1 137 ? -4.899 10.030 -3.221 1.00 92.69 137 GLU A CA 1
ATOM 1052 C C . GLU A 1 137 ? -4.701 9.271 -4.552 1.00 92.69 137 GLU A C 1
ATOM 1054 O O . GLU A 1 137 ? -3.891 9.644 -5.399 1.00 92.69 137 GLU A O 1
ATOM 1059 N N . TYR A 1 138 ? -5.472 8.194 -4.756 1.00 94.94 138 TYR A N 1
ATOM 1060 C CA . TYR A 1 138 ? -5.388 7.325 -5.938 1.00 94.94 138 TYR A CA 1
ATOM 1061 C C . TYR A 1 138 ? -5.488 8.071 -7.276 1.00 94.94 138 TYR A C 1
ATOM 1063 O O . TYR A 1 138 ? -4.899 7.641 -8.267 1.00 94.94 138 TYR A O 1
ATOM 1071 N N . GLN A 1 139 ? -6.215 9.189 -7.327 1.00 93.50 139 GLN A N 1
ATOM 1072 C CA . GLN A 1 139 ? -6.346 10.003 -8.536 1.00 93.50 139 GLN A CA 1
ATOM 1073 C C . GLN A 1 139 ? -5.009 10.569 -9.047 1.00 93.50 139 GLN A C 1
ATOM 1075 O O . GLN A 1 139 ? -4.912 10.906 -10.225 1.00 93.50 139 GLN A O 1
ATOM 1080 N N . ASP A 1 140 ? -3.979 10.623 -8.197 1.00 94.88 140 ASP A N 1
ATOM 1081 C CA . ASP A 1 140 ? -2.633 11.087 -8.552 1.00 94.88 140 ASP A CA 1
ATOM 1082 C C . ASP A 1 140 ? -1.752 9.953 -9.121 1.00 94.88 140 ASP A C 1
ATOM 1084 O O . ASP A 1 140 ? -0.577 10.151 -9.450 1.00 94.88 140 ASP A O 1
ATOM 1088 N N . CYS A 1 141 ? -2.297 8.737 -9.260 1.00 97.25 141 CYS A N 1
ATOM 1089 C CA . CYS A 1 141 ? -1.589 7.607 -9.847 1.00 97.25 141 CYS A CA 1
ATOM 1090 C C . CYS A 1 141 ? -1.281 7.820 -11.329 1.00 97.25 141 CYS A C 1
ATOM 1092 O O . CYS A 1 141 ? -2.150 8.070 -12.163 1.00 97.25 141 CYS A O 1
ATOM 1094 N N . THR A 1 142 ? -0.020 7.586 -11.687 1.00 96.56 142 THR A N 1
ATOM 1095 C CA . THR A 1 142 ? 0.384 7.451 -13.087 1.00 96.56 142 THR A CA 1
ATOM 1096 C C . THR A 1 142 ? -0.139 6.139 -13.678 1.00 96.56 142 THR A C 1
ATOM 1098 O O . THR A 1 142 ? -0.495 5.201 -12.960 1.00 96.56 142 THR A O 1
ATOM 1101 N N . VAL A 1 143 ? -0.135 6.020 -15.009 1.00 96.62 143 VAL A N 1
ATOM 1102 C CA . VAL A 1 143 ? -0.569 4.789 -15.696 1.00 96.62 143 VAL A CA 1
ATOM 1103 C C . VAL A 1 143 ? 0.191 3.534 -15.211 1.00 96.62 143 VAL A C 1
ATOM 1105 O O . VAL A 1 143 ? -0.466 2.518 -14.966 1.00 96.62 143 VAL A O 1
ATOM 1108 N N . PRO A 1 144 ? 1.528 3.549 -15.020 1.00 96.31 144 PRO A N 1
ATOM 1109 C CA . PRO A 1 144 ? 2.240 2.410 -14.433 1.00 96.31 144 PRO A CA 1
ATOM 1110 C C . PRO A 1 144 ? 1.803 2.071 -13.001 1.00 96.31 144 PRO A C 1
ATOM 1112 O O . PRO A 1 144 ? 1.587 0.895 -12.705 1.00 96.31 144 PRO A O 1
ATOM 1115 N N . MET A 1 145 ? 1.606 3.076 -12.136 1.00 97.88 145 MET A N 1
ATOM 1116 C CA . MET A 1 145 ? 1.101 2.863 -10.771 1.00 97.88 145 MET A CA 1
ATOM 1117 C C . MET A 1 145 ? -0.295 2.232 -10.793 1.00 97.88 145 MET A C 1
ATOM 1119 O O . MET A 1 145 ? -0.529 1.231 -10.120 1.00 97.88 145 MET A O 1
ATOM 1123 N N . HIS A 1 146 ? -1.201 2.760 -11.621 1.00 97.19 146 HIS A N 1
ATOM 1124 C CA . HIS A 1 146 ? -2.553 2.230 -11.785 1.00 97.19 146 HIS A CA 1
ATOM 1125 C C . HIS A 1 146 ? -2.534 0.748 -12.182 1.00 97.19 146 HIS A C 1
ATOM 1127 O O . HIS A 1 146 ? -3.173 -0.074 -11.527 1.00 97.19 146 HIS A O 1
ATOM 1133 N N . ARG A 1 147 ? -1.754 0.376 -13.208 1.00 96.94 147 ARG A N 1
ATOM 1134 C CA . ARG A 1 147 ? -1.637 -1.023 -13.663 1.00 96.94 147 ARG A CA 1
ATOM 1135 C C . ARG A 1 147 ? -1.149 -1.948 -12.552 1.00 96.94 147 ARG A C 1
ATOM 1137 O O . ARG A 1 147 ? -1.692 -3.035 -12.381 1.00 96.94 147 ARG A O 1
ATOM 1144 N N . MET A 1 148 ? -0.149 -1.512 -11.792 1.00 97.62 148 MET A N 1
ATOM 1145 C CA . MET A 1 148 ? 0.378 -2.257 -10.651 1.00 97.62 148 MET A CA 1
ATOM 1146 C C . MET A 1 148 ? -0.679 -2.432 -9.549 1.00 97.62 148 MET A C 1
ATOM 1148 O O . MET A 1 148 ? -0.835 -3.533 -9.026 1.00 97.62 148 MET A O 1
ATOM 1152 N N . ILE A 1 149 ? -1.449 -1.389 -9.228 1.00 97.81 149 ILE A N 1
ATOM 1153 C CA . ILE A 1 149 ? -2.513 -1.474 -8.216 1.00 97.81 149 ILE A CA 1
ATOM 1154 C C . ILE A 1 149 ? -3.664 -2.369 -8.696 1.00 97.81 149 ILE A C 1
ATOM 1156 O O . ILE A 1 149 ? -4.208 -3.139 -7.912 1.00 97.81 149 ILE A O 1
ATOM 1160 N N . VAL A 1 150 ? -3.995 -2.358 -9.989 1.00 96.81 150 VAL A N 1
ATOM 1161 C CA . VAL A 1 150 ? -4.964 -3.305 -10.567 1.00 96.81 150 VAL A CA 1
ATOM 1162 C C . VAL A 1 150 ? -4.477 -4.754 -10.440 1.00 96.81 150 VAL A C 1
ATOM 1164 O O . VAL A 1 150 ? -5.285 -5.643 -10.183 1.00 96.81 150 VAL A O 1
ATOM 1167 N N . GLN A 1 151 ? -3.170 -5.016 -10.552 1.00 97.19 151 GLN A N 1
ATOM 1168 C CA . GLN A 1 151 ? -2.628 -6.349 -10.260 1.00 97.19 151 GLN A CA 1
ATOM 1169 C C . GLN A 1 151 ? -2.741 -6.699 -8.772 1.00 97.19 151 GLN A C 1
ATOM 1171 O O . GLN A 1 151 ? -3.135 -7.818 -8.444 1.00 97.19 151 GLN A O 1
ATOM 1176 N N . LEU A 1 152 ? -2.470 -5.750 -7.871 1.00 97.81 152 LEU A N 1
ATOM 1177 C CA . LEU A 1 152 ? -2.645 -5.940 -6.426 1.00 97.81 152 LEU A CA 1
ATOM 1178 C C . LEU A 1 152 ? -4.100 -6.269 -6.056 1.00 97.81 152 LEU A C 1
ATOM 1180 O O . LEU A 1 152 ? -4.333 -7.176 -5.262 1.00 97.81 152 LEU A O 1
ATOM 1184 N N . LYS A 1 153 ? -5.066 -5.604 -6.695 1.00 97.00 153 LYS A N 1
ATOM 1185 C CA . LYS A 1 153 ? -6.509 -5.860 -6.556 1.00 97.00 153 LYS A CA 1
ATOM 1186 C C . LYS A 1 153 ? -6.900 -7.311 -6.882 1.00 97.00 153 LYS A C 1
ATOM 1188 O O . LYS A 1 153 ? -7.895 -7.820 -6.390 1.00 97.00 153 LYS A O 1
ATOM 1193 N N . SER A 1 154 ? -6.119 -8.019 -7.706 1.00 95.75 154 SER A N 1
ATOM 1194 C CA . SER A 1 154 ? -6.348 -9.452 -7.973 1.00 95.75 154 SER A CA 1
ATOM 1195 C C . SER A 1 154 ? -5.917 -10.379 -6.823 1.00 95.75 154 SER A C 1
ATOM 1197 O O . SER A 1 154 ? -6.023 -11.602 -6.948 1.00 95.75 154 SER A O 1
ATOM 1199 N N . ILE A 1 155 ? -5.336 -9.822 -5.756 1.00 97.38 155 ILE A N 1
ATOM 1200 C CA . ILE A 1 155 ? -4.733 -10.538 -4.622 1.00 97.38 155 ILE A CA 1
ATOM 1201 C C . ILE A 1 155 ? -5.421 -10.154 -3.312 1.00 97.38 155 ILE A C 1
ATOM 1203 O O . ILE A 1 155 ? -5.662 -11.022 -2.477 1.00 97.38 155 ILE A O 1
ATOM 1207 N N . LEU A 1 156 ? -5.698 -8.863 -3.131 1.00 97.50 156 LEU A N 1
ATOM 1208 C CA . LEU A 1 156 ? -6.333 -8.296 -1.948 1.00 97.50 156 LEU A CA 1
ATOM 1209 C C . LEU A 1 156 ? -7.607 -7.543 -2.348 1.00 97.50 156 LEU A C 1
ATOM 1211 O O . LEU A 1 156 ? -7.602 -6.940 -3.426 1.00 97.50 156 LEU A O 1
ATOM 1215 N N . PRO A 1 157 ? -8.644 -7.551 -1.491 1.00 93.94 157 PRO A N 1
ATOM 1216 C CA . PRO A 1 157 ? -9.737 -6.592 -1.602 1.00 93.94 157 PRO A CA 1
ATOM 1217 C C . PRO A 1 157 ? -9.236 -5.155 -1.374 1.00 93.94 157 PRO A C 1
ATOM 1219 O O . PRO A 1 157 ? -8.305 -4.974 -0.549 1.00 93.94 157 PRO A O 1
#

Foldseek 3Di:
DDDPLPADDPVVLQCVQPDLDDDDDDDPNSCPLVSVLCSLQPHHPAAEEEEEADPVSQVVSVVSNVVVVRDPRSYDYDYLQVVLLVVCLVCVVQLVQPDDNVDDPRLSSLSSSLSVLVDPVSLVVDVVRHQAYHYPPCVPDDPSSVSSVVSVSVRHD

Radius of gyration: 16.16 Å; Cα contacts (8 Å, |Δi|>4): 192; chains: 1; bounding box: 45×46×35 Å

pLDDT: mean 92.51, std 12.06, range [34.28, 98.75]

Nearest PDB structures (foldseek):
  4c30-assembly1_D  TM=7.027E-01  e=4.155E-02  Deinococcus radiodurans
  7sjr-assembly1_A  TM=7.104E-01  e=2.858E-01  Mycolicibacterium smegmatis
  1fdw-assembly1_A-2  TM=3.974E-01  e=6.734E-01  Homo sapiens
  8ted-assembly1_A  TM=2.885E-01  e=3.358E+00  Flavobacterium johnsoniae UW101
  8thp-assembly1_B  TM=2.815E-01  e=3.358E+00  Flavobacterium johnsoniae UW101

Secondary structure (DSSP, 8-state):
---------HHHHHHHHH-SS------TTS-HHHHHHHIIIII--S-EEEEES-HHHHHHHHHHHHHTT--GGGEEEEEHHHHHHHHHHHSTTTTT--S-SSS--HHHHHHHHHHHHTSHHHHHHHHHH-SEEEETTGGG--HHHHHHHHHHHTT--

Solvent-accessible surface area (backbone atoms only — not comparable to full-atom values): 8836 Å² total; per-residue (Å²): 136,80,78,83,70,63,68,65,50,73,65,55,25,45,47,64,55,68,44,64,74,86,84,85,90,70,64,91,88,39,40,66,73,56,37,51,47,48,16,46,59,76,53,37,90,56,20,30,38,37,32,24,85,36,70,68,52,32,51,53,53,54,48,52,32,54,76,67,65,43,61,70,78,37,50,46,74,36,25,56,65,56,53,35,45,60,50,32,65,74,39,31,76,77,18,70,50,84,68,61,87,86,54,82,55,63,65,57,42,30,52,17,29,36,49,30,57,72,34,68,72,47,41,52,52,48,57,74,63,30,68,27,60,46,66,50,72,60,89,77,52,49,74,48,52,46,55,27,50,58,48,47,55,77,70,32,52